Protein AF-A0A4Y4K8C2-F1 (afdb_monomer)

Mean predicted aligned error: 12.45 Å

Radius of gyration: 16.78 Å; Cα contacts (8 Å, |Δi|>4): 21; chains: 1; bounding box: 19×43×43 Å

Foldseek 3Di:
DDDPPDPPPDPPPDPDDPVRLVVLVVQCVVDPDPVSNQVSQVVVVHDPVRNCVVPVPPDDCDDPDDD

Structure (mmCIF, N/CA/C/O backbone):
data_AF-A0A4Y4K8C2-F1
#
_entry.id   AF-A0A4Y4K8C2-F1
#
loop_
_atom_site.group_PDB
_atom_site.id
_atom_site.type_symbol
_atom_site.label_atom_id
_atom_site.label_alt_id
_atom_site.label_comp_id
_atom_site.label_asym_id
_atom_site.label_entity_id
_atom_site.label_seq_id
_atom_site.pdbx_PDB_ins_code
_atom_site.Cartn_x
_atom_site.Cartn_y
_atom_site.Cartn_z
_atom_site.occupancy
_atom_site.B_iso_or_equiv
_atom_site.auth_seq_id
_atom_site.auth_comp_id
_atom_site.auth_asym_id
_atom_site.auth_atom_id
_atom_site.pdbx_PDB_model_num
ATOM 1 N N . MET A 1 1 ? 1.188 34.838 35.097 1.00 55.69 1 MET A N 1
ATOM 2 C CA . MET A 1 1 ? 0.314 33.707 34.747 1.00 55.69 1 MET A CA 1
ATOM 3 C C . MET A 1 1 ? 0.815 33.273 33.394 1.00 55.69 1 MET A C 1
ATOM 5 O O . MET A 1 1 ? 0.597 34.001 32.439 1.00 55.69 1 MET A O 1
ATOM 9 N N . GLU A 1 2 ? 1.652 32.243 33.371 1.00 59.09 2 GLU A N 1
ATOM 10 C CA . GLU A 1 2 ? 2.098 31.624 32.123 1.00 59.09 2 GLU A CA 1
ATOM 11 C C . GLU A 1 2 ? 0.945 30.749 31.632 1.00 59.09 2 GLU A C 1
ATOM 13 O O . GLU A 1 2 ? 0.389 29.969 32.410 1.00 59.09 2 GLU A O 1
ATOM 18 N N . ASP A 1 3 ? 0.523 30.982 30.393 1.00 60.47 3 ASP A N 1
ATOM 19 C CA . ASP A 1 3 ? -0.488 30.178 29.712 1.00 60.47 3 ASP A CA 1
ATOM 20 C C . ASP A 1 3 ? 0.022 28.724 29.624 1.00 60.47 3 ASP A C 1
ATOM 22 O O . ASP A 1 3 ? 1.224 28.524 29.401 1.00 60.47 3 ASP A O 1
ATOM 26 N N . PRO A 1 4 ? -0.815 27.697 29.867 1.00 67.62 4 PRO A N 1
ATOM 27 C CA . PRO A 1 4 ? -0.390 26.314 29.684 1.00 67.62 4 PRO A CA 1
ATOM 28 C C . PRO A 1 4 ? 0.022 26.097 28.220 1.00 67.62 4 PRO A C 1
ATOM 30 O O . PRO A 1 4 ? -0.519 26.764 27.339 1.00 67.62 4 PRO A O 1
ATOM 33 N N . PRO A 1 5 ? 0.982 25.195 27.941 1.00 62.66 5 PRO A N 1
ATOM 34 C CA . PRO A 1 5 ? 1.411 24.947 26.574 1.00 62.66 5 PRO A CA 1
ATOM 35 C C . PRO A 1 5 ? 0.187 24.556 25.752 1.00 62.66 5 PRO A C 1
ATOM 37 O O . PRO A 1 5 ? -0.544 23.643 26.141 1.00 62.66 5 PRO A O 1
ATOM 40 N N . GLU A 1 6 ? -0.033 25.289 24.662 1.00 58.00 6 GLU A N 1
ATOM 41 C CA . GLU A 1 6 ? -1.017 24.970 23.638 1.00 58.00 6 GLU A CA 1
ATOM 42 C C . GLU A 1 6 ? -0.855 23.481 23.323 1.00 58.00 6 GLU A C 1
ATOM 44 O O . GLU A 1 6 ? 0.217 23.051 22.886 1.00 58.00 6 GLU A O 1
ATOM 49 N N . GLU A 1 7 ? -1.863 22.676 23.683 1.00 55.09 7 GLU A N 1
ATOM 50 C CA . GLU A 1 7 ? -1.920 21.261 23.334 1.00 55.09 7 GLU A CA 1
ATOM 51 C C . GLU A 1 7 ? -1.898 21.206 21.811 1.00 55.09 7 GLU A C 1
ATOM 53 O O . GLU A 1 7 ? -2.925 21.341 21.151 1.00 55.09 7 GLU A O 1
ATOM 58 N N . THR A 1 8 ? -0.691 21.088 21.263 1.00 60.59 8 THR A N 1
ATOM 59 C CA . THR A 1 8 ? -0.431 20.854 19.854 1.00 60.59 8 THR A CA 1
ATOM 60 C C . THR A 1 8 ? -1.254 19.626 19.513 1.00 60.59 8 THR A C 1
ATOM 62 O O . THR A 1 8 ? -0.963 18.548 20.040 1.00 60.59 8 THR A O 1
ATOM 65 N N . GLU A 1 9 ? -2.343 19.809 18.758 1.00 53.53 9 GLU A N 1
ATOM 66 C CA . GLU A 1 9 ? -3.247 18.721 18.392 1.00 53.53 9 GLU A CA 1
ATOM 67 C C . GLU A 1 9 ? -2.389 17.521 17.977 1.00 53.53 9 GLU A C 1
ATOM 69 O O . GLU A 1 9 ? -1.499 17.679 17.130 1.00 53.53 9 GLU A O 1
ATOM 74 N N . PRO A 1 10 ? -2.556 16.341 18.608 1.00 57.81 10 PRO A N 1
ATOM 75 C CA . PRO A 1 10 ? -1.782 15.182 18.211 1.00 57.81 10 PRO A CA 1
ATOM 76 C C . PRO A 1 10 ? -2.020 14.995 16.711 1.00 57.81 10 PRO A C 1
ATOM 78 O O . PRO A 1 10 ? -3.180 15.074 16.289 1.00 57.81 10 PRO A O 1
ATOM 81 N N . PRO A 1 11 ? -0.957 14.800 15.904 1.00 59.41 11 PRO A N 1
ATOM 82 C CA . PRO A 1 11 ? -1.107 14.647 14.465 1.00 59.41 11 PRO A CA 1
ATOM 83 C C . PRO A 1 11 ? -2.185 13.595 14.249 1.00 59.41 11 PRO A C 1
ATOM 85 O O . PRO A 1 11 ? -2.111 12.530 14.869 1.00 59.41 11 PRO A O 1
ATOM 88 N N . HIS A 1 12 ? -3.226 13.986 13.504 1.00 53.59 12 HIS A N 1
ATOM 89 C CA . HIS A 1 12 ? -4.472 13.253 13.285 1.00 53.59 12 HIS A CA 1
ATOM 90 C C . HIS A 1 12 ? -4.315 11.750 13.537 1.00 53.59 12 HIS A C 1
ATOM 92 O O . HIS A 1 12 ? -3.432 11.148 12.919 1.00 53.59 12 HIS A O 1
ATOM 98 N N . PRO A 1 13 ? -5.142 11.117 14.396 1.00 55.66 13 PRO A N 1
ATOM 99 C CA . PRO A 1 13 ? -5.023 9.690 14.634 1.00 55.66 13 PRO A CA 1
ATOM 100 C C . PRO A 1 13 ? -5.237 8.986 13.299 1.00 55.66 13 PRO A C 1
ATOM 102 O O . PRO A 1 13 ? -6.359 8.900 12.797 1.00 55.66 13 PRO A O 1
ATOM 105 N N . SER A 1 14 ? -4.142 8.518 12.702 1.00 61.88 14 SER A N 1
ATOM 106 C CA . SER A 1 14 ? -4.224 7.629 11.565 1.00 61.88 14 SER A CA 1
ATOM 107 C C . SER A 1 14 ? -5.083 6.446 12.016 1.00 61.88 14 SER A C 1
ATOM 109 O O . SER A 1 14 ? -4.932 5.955 13.140 1.00 61.88 14 SER A O 1
ATOM 111 N N . PRO A 1 15 ? -6.038 5.989 11.190 1.00 66.69 15 PRO A N 1
ATOM 112 C CA . PRO A 1 15 ? -6.927 4.894 11.574 1.00 66.69 15 PRO A CA 1
ATOM 113 C C . PRO A 1 15 ? -6.161 3.579 11.809 1.00 66.69 15 PRO A C 1
ATOM 115 O O . PRO A 1 15 ? -6.730 2.616 12.317 1.00 66.69 15 PRO A O 1
ATOM 118 N N . HIS A 1 16 ? -4.874 3.549 11.453 1.00 70.69 16 HIS A N 1
ATOM 119 C CA . HIS A 1 16 ? -3.964 2.429 11.605 1.00 70.69 16 HIS A CA 1
ATOM 120 C C . HIS A 1 16 ? -3.048 2.619 12.813 1.00 70.69 16 HIS A C 1
ATOM 122 O O . HIS A 1 16 ? -2.407 3.655 1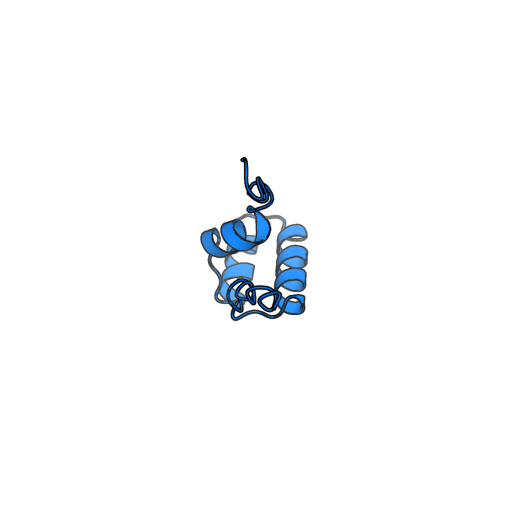2.986 1.00 70.69 16 HIS A O 1
ATOM 128 N N . SER A 1 17 ? -2.897 1.571 13.619 1.00 82.81 17 SER A N 1
ATOM 129 C CA . SER A 1 17 ? -1.882 1.550 14.666 1.00 82.81 17 SER A CA 1
ATOM 130 C C . SER A 1 17 ? -0.474 1.632 14.062 1.00 82.81 17 SER A C 1
ATOM 132 O O . SER A 1 17 ? -0.197 1.026 13.026 1.00 82.81 17 SER A O 1
ATOM 134 N N . LEU A 1 18 ? 0.475 2.269 14.762 1.00 80.81 18 LEU A N 1
ATOM 135 C CA . LEU A 1 18 ? 1.898 2.283 14.373 1.00 80.81 18 LEU A CA 1
ATOM 136 C C . LEU A 1 18 ? 2.455 0.873 14.118 1.00 80.81 18 LEU A C 1
ATOM 138 O O . LEU A 1 18 ? 3.306 0.673 13.253 1.00 80.81 18 LEU A O 1
ATOM 142 N N . ARG A 1 19 ? 1.949 -0.129 14.849 1.00 85.06 19 ARG A N 1
ATOM 143 C CA . ARG A 1 19 ? 2.292 -1.541 14.630 1.00 85.06 19 ARG A CA 1
ATOM 144 C C . ARG A 1 19 ? 1.861 -2.026 13.246 1.00 85.06 19 ARG A C 1
ATOM 146 O O . ARG A 1 19 ? 2.611 -2.755 12.601 1.00 85.06 19 ARG A O 1
ATOM 153 N N . GLU A 1 20 ? 0.652 -1.672 12.826 1.00 85.62 20 GLU A N 1
ATOM 154 C CA . GLU A 1 20 ? 0.101 -2.061 11.527 1.00 85.62 20 GLU A CA 1
ATOM 155 C C . GLU A 1 20 ? 0.884 -1.386 10.407 1.00 85.62 20 GLU A C 1
ATOM 157 O O . GLU A 1 20 ? 1.344 -2.071 9.498 1.00 85.62 20 GLU A O 1
ATOM 162 N N . LEU A 1 21 ? 1.155 -0.087 10.541 1.00 85.69 21 LEU A N 1
ATOM 163 C CA . LEU A 1 21 ? 1.984 0.670 9.604 1.00 85.69 21 LEU A CA 1
ATOM 164 C C . LEU A 1 21 ? 3.382 0.055 9.455 1.00 85.69 21 LEU A C 1
ATOM 166 O O . LEU A 1 21 ? 3.830 -0.217 8.341 1.00 85.69 21 LEU A O 1
ATOM 170 N N . HIS A 1 22 ? 4.050 -0.262 10.565 1.00 86.81 22 HIS A N 1
ATOM 171 C CA . HIS A 1 22 ? 5.355 -0.923 10.526 1.00 86.81 22 HIS A CA 1
ATOM 172 C C . HIS A 1 22 ? 5.291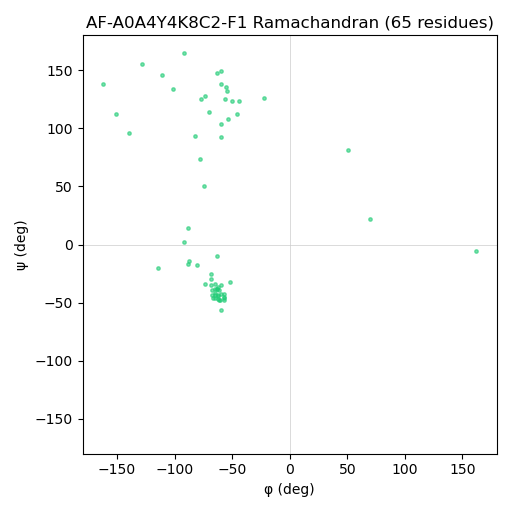 -2.300 9.844 1.00 86.81 22 HIS A C 1
ATOM 174 O O . HIS A 1 22 ? 6.182 -2.661 9.076 1.00 86.81 22 HIS A O 1
ATOM 180 N N . SER A 1 23 ? 4.225 -3.068 10.089 1.00 89.94 23 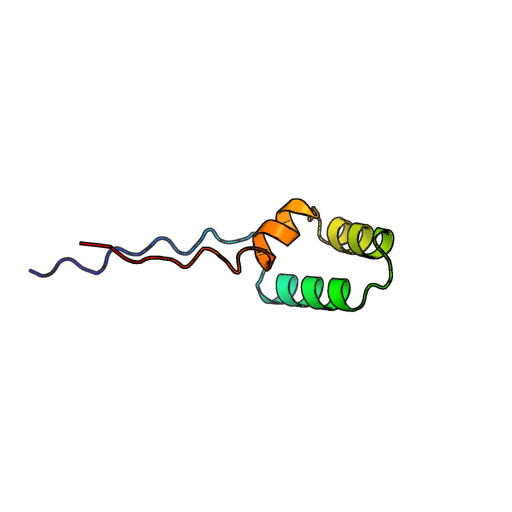SER A N 1
ATOM 181 C CA . SER A 1 23 ? 4.000 -4.357 9.426 1.00 89.94 23 SER A CA 1
ATOM 182 C C . SER A 1 23 ? 3.864 -4.196 7.910 1.00 89.94 23 SER A C 1
ATOM 184 O O . SER A 1 23 ? 4.531 -4.899 7.149 1.00 89.94 23 SER A O 1
ATOM 186 N N . VAL A 1 24 ? 3.050 -3.235 7.463 1.00 90.12 24 VAL A N 1
ATOM 187 C CA . VAL A 1 24 ? 2.858 -2.926 6.040 1.00 90.12 24 VAL A CA 1
ATOM 188 C C . VAL A 1 24 ? 4.181 -2.513 5.401 1.00 90.12 24 VAL A C 1
ATOM 190 O O . VAL A 1 24 ? 4.555 -3.082 4.380 1.00 90.12 24 VAL A O 1
ATOM 193 N N . SER A 1 25 ? 4.937 -1.609 6.027 1.00 89.06 25 SER A N 1
ATOM 194 C CA . SER A 1 25 ? 6.245 -1.162 5.529 1.00 89.06 25 SER A CA 1
ATOM 195 C C . SER A 1 25 ? 7.239 -2.317 5.342 1.00 89.06 25 SER A C 1
ATOM 197 O O . SER A 1 25 ? 7.894 -2.422 4.299 1.00 89.06 25 SER A O 1
ATOM 199 N N . LEU A 1 26 ? 7.295 -3.256 6.296 1.00 91.19 26 LEU A N 1
ATOM 200 C CA . LEU A 1 26 ? 8.106 -4.470 6.167 1.00 91.19 26 LEU A CA 1
ATOM 201 C C . LEU A 1 26 ? 7.652 -5.346 4.996 1.00 91.19 26 LEU A C 1
ATOM 203 O O . LEU A 1 26 ? 8.483 -5.778 4.200 1.00 91.19 26 LEU A O 1
ATOM 207 N N . MET A 1 27 ? 6.349 -5.601 4.860 1.00 91.88 27 MET A N 1
ATOM 208 C CA . MET A 1 27 ? 5.825 -6.417 3.760 1.00 91.88 27 MET A CA 1
ATOM 209 C C . MET A 1 27 ? 6.076 -5.775 2.395 1.00 91.88 27 MET A C 1
ATOM 211 O O . MET A 1 27 ? 6.442 -6.474 1.454 1.00 91.88 27 MET A O 1
ATOM 215 N N . ILE A 1 28 ? 5.952 -4.451 2.292 1.00 90.88 28 ILE A N 1
ATOM 216 C CA . ILE A 1 28 ? 6.278 -3.695 1.078 1.00 90.88 28 ILE A CA 1
ATOM 217 C C . ILE A 1 28 ? 7.773 -3.772 0.758 1.00 90.88 28 ILE A C 1
ATOM 219 O O . ILE A 1 28 ? 8.127 -3.916 -0.411 1.00 90.88 28 ILE A O 1
ATOM 223 N N . SER A 1 29 ? 8.640 -3.745 1.773 1.00 88.81 29 SER A N 1
ATOM 224 C CA . SER A 1 29 ? 10.095 -3.892 1.607 1.00 88.81 29 SER A CA 1
ATOM 225 C C . SER A 1 29 ? 10.506 -5.299 1.160 1.00 88.81 29 SER A C 1
ATOM 227 O O . SER A 1 29 ? 11.507 -5.461 0.466 1.00 88.81 29 SER A O 1
ATOM 229 N N . LEU A 1 30 ? 9.736 -6.321 1.546 1.00 92.94 30 LEU A N 1
ATOM 230 C CA . LEU A 1 30 ? 9.934 -7.709 1.116 1.00 92.94 30 LEU A CA 1
ATOM 231 C C . LEU A 1 30 ? 9.352 -7.994 -0.274 1.00 92.94 30 LEU A C 1
ATOM 233 O O . LEU A 1 30 ? 9.712 -8.996 -0.896 1.00 92.94 30 LEU A O 1
ATOM 237 N N . ALA A 1 31 ? 8.457 -7.136 -0.760 1.00 92.31 31 ALA A N 1
ATOM 238 C CA . ALA A 1 31 ? 7.765 -7.364 -2.010 1.00 92.31 31 ALA A CA 1
ATOM 239 C C . ALA A 1 31 ? 8.687 -7.143 -3.217 1.00 92.31 31 ALA A C 1
ATOM 241 O O . ALA A 1 31 ? 9.298 -6.088 -3.396 1.00 92.31 31 ALA A O 1
ATOM 242 N N . SER A 1 32 ? 8.746 -8.133 -4.103 1.00 90.62 32 SER A N 1
ATOM 243 C CA . SER A 1 32 ? 9.659 -8.129 -5.255 1.00 90.62 32 SER A CA 1
ATOM 244 C C . SER A 1 32 ? 9.058 -7.460 -6.491 1.00 90.62 32 SER A C 1
ATOM 246 O O . SER A 1 32 ? 9.778 -7.100 -7.422 1.00 90.62 32 SER A O 1
ATOM 248 N N . SER A 1 33 ? 7.735 -7.277 -6.526 1.00 92.38 33 SER A N 1
ATOM 249 C CA . SER A 1 33 ? 7.033 -6.703 -7.676 1.00 92.38 33 SER A CA 1
ATOM 250 C C . SER A 1 33 ? 6.121 -5.537 -7.297 1.00 92.38 33 SER A C 1
ATOM 252 O O . SER A 1 33 ? 5.645 -5.414 -6.170 1.00 92.38 33 SER A O 1
ATOM 254 N N . HIS A 1 34 ? 5.860 -4.656 -8.265 1.00 88.75 34 HIS A N 1
ATOM 255 C CA . HIS A 1 34 ? 4.921 -3.540 -8.089 1.00 88.75 34 HIS A CA 1
ATOM 256 C C . HIS A 1 34 ? 3.478 -4.015 -7.870 1.00 88.75 34 HIS A C 1
ATOM 258 O O . HIS A 1 34 ? 2.716 -3.402 -7.129 1.00 88.75 34 HIS A O 1
ATOM 264 N N . VAL A 1 35 ? 3.102 -5.126 -8.508 1.00 92.94 35 VAL A N 1
ATOM 265 C CA . VAL A 1 35 ? 1.765 -5.723 -8.370 1.00 92.94 35 VAL A CA 1
ATOM 266 C C . VAL A 1 35 ? 1.567 -6.277 -6.961 1.00 92.94 35 VAL A C 1
ATOM 268 O O . VAL A 1 35 ? 0.530 -6.031 -6.355 1.00 92.94 35 VAL A O 1
ATOM 271 N N . GLU A 1 36 ? 2.574 -6.959 -6.419 1.00 92.81 36 GLU A N 1
ATOM 272 C CA . GLU A 1 36 ? 2.556 -7.490 -5.053 1.00 92.81 36 GLU A CA 1
ATOM 273 C C . GLU A 1 36 ? 2.438 -6.367 -4.017 1.00 92.81 36 GLU A C 1
ATOM 275 O O . GLU A 1 36 ? 1.583 -6.434 -3.139 1.00 92.81 36 GLU A O 1
ATOM 280 N N . ARG A 1 37 ? 3.184 -5.267 -4.191 1.00 91.12 37 ARG A N 1
ATOM 281 C CA . ARG A 1 37 ? 3.045 -4.069 -3.347 1.00 91.12 37 ARG A CA 1
ATOM 282 C C . ARG A 1 37 ? 1.623 -3.505 -3.364 1.00 91.12 37 ARG A C 1
ATOM 284 O O . ARG A 1 37 ? 1.058 -3.256 -2.305 1.00 91.12 37 ARG A O 1
ATOM 291 N N . LYS A 1 38 ? 1.004 -3.380 -4.546 1.00 91.56 38 LYS A N 1
ATOM 292 C CA . LYS A 1 38 ? -0.405 -2.957 -4.666 1.00 91.56 38 LYS A CA 1
ATOM 293 C C . LYS A 1 38 ? -1.367 -3.900 -3.949 1.00 91.56 38 LYS A C 1
ATOM 295 O O . LYS A 1 38 ? -2.297 -3.430 -3.306 1.00 91.56 38 LYS A O 1
ATOM 300 N N . GLN A 1 39 ? -1.168 -5.210 -4.072 1.00 93.56 39 GLN A N 1
ATOM 301 C CA . GLN A 1 39 ? -2.027 -6.203 -3.423 1.00 93.56 39 GLN A CA 1
ATOM 302 C C . GLN A 1 39 ? -1.894 -6.178 -1.900 1.00 93.56 39 GLN A C 1
ATOM 304 O O . GLN A 1 39 ? -2.905 -6.296 -1.207 1.00 93.56 39 GLN A O 1
AT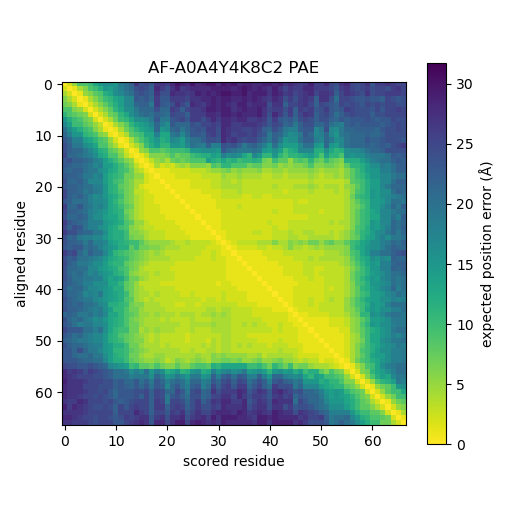OM 309 N N . ILE A 1 40 ? -0.676 -5.990 -1.386 1.00 92.00 40 ILE A N 1
ATOM 310 C CA . ILE A 1 40 ? -0.425 -5.810 0.045 1.00 92.00 40 ILE A CA 1
ATOM 311 C C . ILE A 1 40 ? -1.183 -4.575 0.527 1.00 92.00 40 ILE A C 1
ATOM 313 O O . ILE A 1 40 ? -2.050 -4.718 1.377 1.00 92.00 40 ILE A O 1
ATOM 317 N N . LEU A 1 41 ? -0.965 -3.400 -0.070 1.00 91.25 41 LEU A N 1
ATOM 318 C CA . LEU A 1 41 ? -1.654 -2.167 0.340 1.00 91.25 41 LEU A CA 1
ATOM 319 C C . LEU A 1 41 ? -3.182 -2.300 0.266 1.00 91.25 41 LEU A C 1
ATOM 321 O O . LEU A 1 41 ? -3.874 -2.011 1.240 1.00 91.25 41 LEU A O 1
ATOM 325 N N . HIS A 1 42 ? -3.704 -2.865 -0.826 1.00 91.06 42 HIS A N 1
ATOM 326 C CA . HIS A 1 42 ? -5.135 -3.121 -0.984 1.00 91.06 42 HIS A CA 1
ATOM 327 C C . HIS A 1 42 ? -5.697 -4.056 0.102 1.00 91.06 42 HIS A C 1
ATOM 329 O O . HIS A 1 42 ? -6.831 -3.882 0.538 1.00 91.06 42 HIS A O 1
ATOM 335 N N . SER A 1 43 ? -4.918 -5.035 0.575 1.00 89.94 43 SER A N 1
ATOM 336 C CA . SER A 1 43 ? -5.334 -5.932 1.666 1.00 89.94 43 SER A CA 1
ATOM 337 C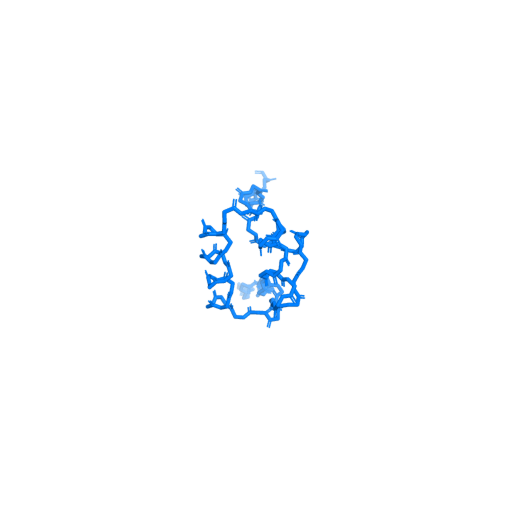 C . SER A 1 43 ? -5.447 -5.212 3.013 1.00 89.94 43 SER A C 1
ATOM 339 O O . SER A 1 43 ? -6.218 -5.639 3.867 1.00 89.94 43 SER A O 1
ATOM 341 N N . PHE A 1 44 ? -4.713 -4.111 3.184 1.00 86.81 44 PHE A N 1
ATOM 342 C CA . PHE A 1 44 ? -4.789 -3.223 4.346 1.00 86.81 44 PHE A CA 1
ATOM 343 C C . PHE A 1 44 ? -5.786 -2.071 4.156 1.00 86.81 44 PHE A C 1
ATOM 345 O O . PHE A 1 44 ? -5.929 -1.241 5.048 1.00 86.81 44 PHE A O 1
ATOM 352 N N . GLY A 1 45 ? -6.492 -2.030 3.019 1.00 89.38 45 GLY A N 1
ATOM 353 C CA . GLY A 1 45 ? -7.418 -0.948 2.687 1.00 89.38 45 GLY A CA 1
ATOM 354 C C . GLY A 1 45 ? -6.721 0.378 2.384 1.00 89.38 45 GLY A C 1
ATOM 355 O O . GLY A 1 45 ? -7.355 1.417 2.493 1.00 89.38 45 GLY A O 1
ATOM 356 N N . MET A 1 46 ? -5.439 0.332 2.016 1.00 87.44 46 MET A N 1
ATOM 357 C CA . MET A 1 46 ? -4.589 1.496 1.789 1.00 87.44 46 MET A CA 1
ATOM 358 C C . MET A 1 46 ? -4.253 1.639 0.303 1.00 87.44 46 MET A C 1
ATOM 360 O O . MET A 1 46 ? -4.071 0.651 -0.422 1.00 87.44 46 MET A O 1
ATOM 364 N N . THR A 1 47 ? -4.142 2.875 -0.164 1.00 88.50 47 THR A N 1
ATOM 365 C CA . THR A 1 47 ? -3.645 3.201 -1.504 1.00 88.50 47 THR A CA 1
ATOM 366 C C . THR A 1 47 ? -2.131 3.443 -1.509 1.00 88.50 47 THR A C 1
ATOM 368 O O . THR A 1 47 ? -1.503 3.620 -0.470 1.00 88.50 47 THR A O 1
ATOM 371 N N . ILE A 1 48 ? -1.504 3.436 -2.692 1.00 85.44 48 ILE A N 1
ATOM 372 C CA . ILE A 1 48 ? -0.079 3.808 -2.804 1.00 85.44 48 ILE A CA 1
ATOM 373 C C . ILE A 1 48 ? 0.133 5.260 -2.373 1.00 85.44 48 ILE A C 1
ATOM 375 O O . ILE A 1 48 ? 1.151 5.548 -1.764 1.00 85.44 48 ILE A O 1
ATOM 379 N N . GLU A 1 49 ? -0.816 6.142 -2.683 1.00 86.31 49 GLU A N 1
ATOM 380 C CA . GLU A 1 49 ? -0.751 7.563 -2.337 1.00 86.31 49 GLU A CA 1
ATOM 381 C C . GLU A 1 49 ? -0.782 7.757 -0.820 1.00 86.31 49 GLU A C 1
ATOM 383 O O . GLU A 1 49 ? 0.082 8.436 -0.287 1.00 86.31 49 GLU A O 1
ATOM 388 N N . GLU A 1 50 ? -1.686 7.076 -0.110 1.00 84.81 50 GLU A N 1
ATOM 389 C CA . GLU A 1 50 ? -1.714 7.101 1.360 1.00 84.81 50 GLU A CA 1
ATOM 390 C C . GLU A 1 50 ? -0.447 6.500 1.978 1.00 84.81 50 GLU A C 1
ATOM 392 O O . GLU A 1 50 ? 0.066 7.007 2.971 1.00 84.81 50 GLU A O 1
ATOM 397 N N . PHE A 1 51 ? 0.093 5.425 1.396 1.00 85.69 51 PHE A N 1
ATOM 398 C CA . PHE A 1 51 ? 1.364 4.865 1.855 1.00 85.69 51 PHE A CA 1
ATOM 399 C C . PHE A 1 51 ? 2.527 5.847 1.637 1.00 85.69 51 PHE A C 1
ATOM 401 O O . PHE A 1 51 ? 3.382 5.991 2.507 1.00 85.69 51 PHE A O 1
ATOM 408 N N . ASP A 1 52 ? 2.567 6.533 0.498 1.00 84.62 52 ASP A N 1
ATOM 409 C CA . ASP A 1 52 ? 3.582 7.544 0.198 1.0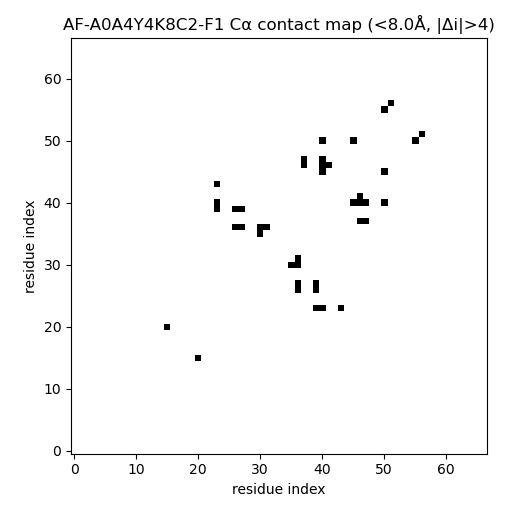0 84.62 52 ASP A CA 1
ATOM 410 C C . ASP A 1 52 ? 3.418 8.788 1.085 1.00 84.62 52 ASP A C 1
ATOM 412 O O . ASP A 1 52 ? 4.403 9.332 1.559 1.00 84.62 52 ASP A O 1
ATOM 416 N N . GLU A 1 53 ? 2.196 9.182 1.435 1.00 82.69 53 GLU A N 1
ATOM 417 C CA . GLU A 1 53 ? 1.959 10.252 2.409 1.00 82.69 53 GLU A CA 1
ATOM 418 C C . GLU A 1 53 ? 2.472 9.857 3.810 1.00 82.69 53 GLU A C 1
ATOM 420 O O . GLU A 1 53 ? 3.166 10.617 4.483 1.00 82.69 53 GLU A O 1
ATOM 425 N N . LEU A 1 54 ? 2.217 8.618 4.236 1.00 79.81 54 LEU A N 1
ATOM 426 C CA . LEU A 1 54 ? 2.607 8.131 5.564 1.00 79.81 54 LEU A CA 1
ATOM 427 C C . LEU A 1 54 ? 4.112 7.858 5.710 1.00 79.81 54 LEU A C 1
ATOM 429 O O . LEU A 1 54 ? 4.657 8.021 6.802 1.00 79.81 54 LEU A O 1
ATOM 433 N N . PHE A 1 55 ? 4.783 7.406 4.647 1.00 78.69 55 PHE A N 1
ATOM 434 C CA . PHE A 1 55 ? 6.194 6.985 4.686 1.00 78.69 55 PHE A CA 1
ATOM 435 C C 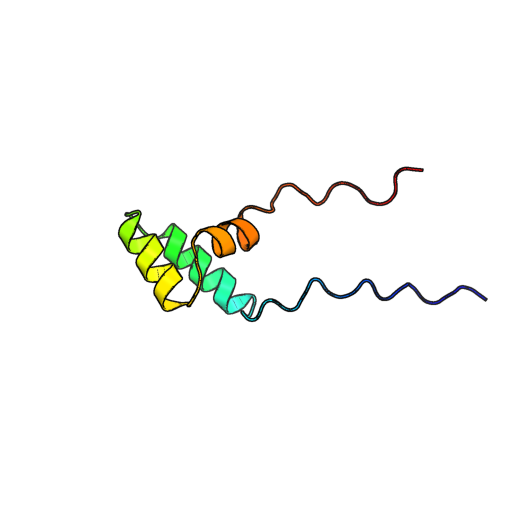. PHE A 1 55 ? 7.136 7.864 3.852 1.00 78.69 55 PHE A C 1
ATOM 437 O O . PHE A 1 55 ? 8.345 7.855 4.085 1.00 78.69 55 PHE A O 1
ATOM 444 N N . GLY A 1 56 ? 6.609 8.619 2.893 1.00 68.38 56 GLY A N 1
ATOM 445 C CA . GLY A 1 56 ? 7.331 9.555 2.028 1.00 68.38 56 GLY A CA 1
ATOM 446 C C . GLY A 1 56 ? 7.471 10.961 2.618 1.00 68.38 56 GLY A C 1
ATOM 447 O O . GLY A 1 56 ? 8.356 11.699 2.190 1.00 68.38 56 GLY A O 1
ATOM 448 N N . HIS A 1 57 ? 6.722 11.310 3.673 1.00 57.16 57 HIS A N 1
ATOM 449 C CA . HIS A 1 57 ? 6.912 12.542 4.460 1.00 57.16 57 HIS A CA 1
ATOM 450 C C . HIS A 1 57 ? 8.137 12.481 5.397 1.00 57.16 57 HIS A C 1
ATOM 452 O O . HIS A 1 57 ? 8.071 12.807 6.580 1.00 57.16 57 HIS A O 1
ATOM 458 N N . SER A 1 58 ? 9.295 12.091 4.862 1.00 52.56 58 SER A N 1
ATOM 459 C CA . SER A 1 58 ? 10.594 12.347 5.503 1.00 52.56 58 SER A CA 1
ATOM 460 C C . SER A 1 58 ? 11.192 13.706 5.102 1.00 52.56 58 SER A C 1
ATOM 462 O O . SER A 1 58 ? 12.368 13.939 5.356 1.00 52.56 58 SER A O 1
ATOM 464 N N . ASP A 1 59 ? 10.411 14.603 4.493 1.00 49.94 59 ASP A N 1
ATOM 465 C CA . ASP A 1 59 ? 10.837 15.962 4.138 1.00 49.94 59 ASP A CA 1
ATOM 466 C C . ASP A 1 59 ? 9.676 16.927 4.435 1.00 49.94 59 ASP A C 1
ATOM 468 O O . ASP A 1 59 ?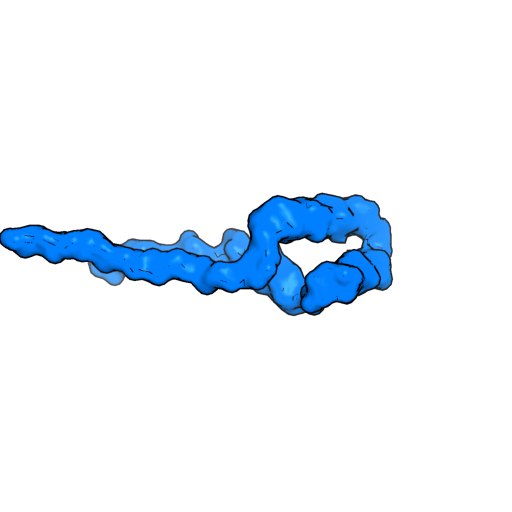 8.701 17.005 3.691 1.00 49.94 59 ASP A O 1
ATOM 472 N N . GLY A 1 60 ? 9.699 17.567 5.606 1.00 46.53 60 GLY A N 1
ATOM 473 C CA . GLY A 1 60 ? 8.601 18.440 6.041 1.00 46.53 60 GLY A CA 1
ATOM 474 C C . GLY A 1 60 ? 8.537 18.753 7.535 1.00 46.53 60 GLY A C 1
ATOM 475 O O . GLY A 1 60 ? 7.753 19.604 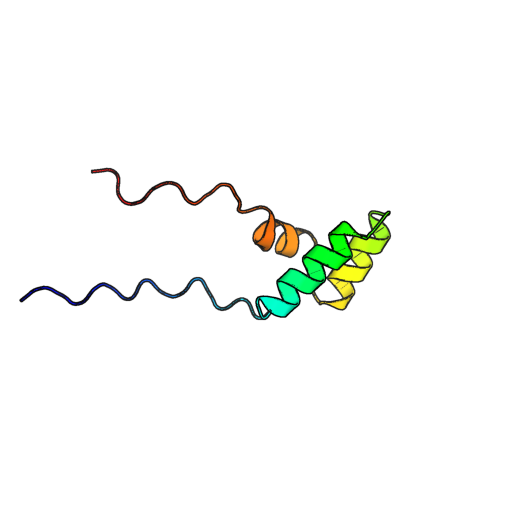7.935 1.00 46.53 60 GLY A O 1
ATOM 476 N N . PHE A 1 61 ? 9.385 18.143 8.367 1.00 51.25 61 PHE A N 1
ATOM 477 C CA . PHE A 1 61 ? 9.797 18.773 9.627 1.00 51.25 61 PHE A CA 1
ATOM 478 C C . PHE A 1 61 ? 10.863 19.842 9.321 1.00 51.25 61 PHE A C 1
ATOM 480 O O . PHE A 1 61 ? 12.053 19.639 9.542 1.00 51.25 61 PHE A O 1
ATOM 487 N N . ALA A 1 62 ? 10.430 20.963 8.755 1.00 48.09 62 ALA A N 1
ATOM 488 C CA . ALA A 1 62 ? 11.148 22.236 8.712 1.00 48.09 62 ALA A CA 1
ATOM 489 C C . ALA A 1 62 ? 10.045 23.308 8.662 1.00 48.09 62 ALA A C 1
ATOM 491 O O . ALA A 1 62 ? 9.276 23.329 7.711 1.00 48.09 62 ALA A O 1
ATOM 492 N N . ASP A 1 63 ? 9.812 24.154 9.657 1.00 44.47 63 ASP A N 1
ATOM 493 C CA . ASP A 1 63 ? 10.703 24.750 10.648 1.00 44.47 63 ASP A CA 1
ATOM 494 C C . ASP A 1 63 ? 9.819 25.272 11.808 1.00 44.47 63 ASP A C 1
ATOM 496 O O . ASP A 1 63 ? 8.735 25.801 11.533 1.00 44.47 63 ASP A O 1
ATOM 500 N N . PRO A 1 64 ? 10.189 25.101 13.089 1.00 63.25 64 PRO A N 1
ATOM 501 C CA . PRO A 1 64 ? 9.529 25.818 14.169 1.00 63.25 64 PRO A CA 1
ATOM 502 C C . PRO A 1 64 ? 9.920 27.297 14.088 1.00 63.25 64 PRO A C 1
ATOM 504 O O . PRO A 1 64 ? 11.074 27.623 14.323 1.00 63.25 64 PRO A O 1
ATOM 507 N N . ASP A 1 65 ? 8.946 28.160 13.802 1.00 54.91 65 ASP A N 1
ATOM 508 C CA . ASP A 1 65 ? 8.957 29.579 14.180 1.00 54.91 65 ASP A CA 1
ATOM 509 C C . ASP A 1 65 ? 10.245 30.349 13.806 1.00 54.91 65 ASP A C 1
ATOM 511 O O . ASP A 1 65 ? 11.139 30.572 14.622 1.00 54.91 65 ASP A O 1
ATOM 515 N N . SER A 1 66 ? 10.336 30.786 12.548 1.00 51.94 66 SER A N 1
ATOM 516 C CA . SER A 1 66 ? 11.334 31.780 12.152 1.00 51.94 66 SER A CA 1
ATOM 517 C C . SER A 1 66 ? 10.812 33.188 12.492 1.00 51.94 66 SER A C 1
ATOM 519 O O . SER A 1 66 ? 10.115 33.789 11.672 1.00 51.94 66 SER A O 1
ATOM 521 N N . ASP A 1 67 ? 11.167 33.698 13.678 1.00 52.81 67 ASP A N 1
ATOM 522 C CA . ASP A 1 67 ? 11.263 35.140 14.004 1.00 52.81 67 ASP A CA 1
ATOM 523 C C . ASP A 1 67 ? 12.714 35.631 13.844 1.00 52.81 67 ASP A C 1
ATOM 525 O O . ASP A 1 67 ? 13.636 35.006 14.424 1.00 52.81 67 ASP A O 1
#

pLDDT: mean 75.25, std 16.18, range [44.47, 93.56]

Secondary structure (DSSP, 8-state):
-PPPP-----S---SS-HHHHHHHHHHHHH--SHHHHHHHHHHTT--HHHHHHHHH--S----S---

Solvent-accessible surface area (backbone atoms only — not comparable to full-atom values): 4485 Å² total; per-residue (Å²): 135,82,77,76,80,77,77,71,72,72,78,73,83,61,96,60,52,72,68,53,52,53,50,51,53,52,53,48,72,70,40,90,44,75,66,53,35,49,50,53,34,51,75,73,75,40,51,72,65,59,48,41,58,74,68,60,64,82,72,71,98,71,77,87,79,93,124

Sequence (67 aa):
MEDPPEETEPPHPSPHSLRELHSVSLMISLASSHVERKQILHSFGMTIEEFDELFGHSDGFADPDSD

Nearest PDB structures (foldseek):
  6x0m-assembly1_O  TM=7.609E-01  e=3.658E+00  Homo sapiens